Protein AF-A0A484X028-F1 (afdb_monomer_lite)

Sequence (63 aa):
MKWANWAYMVPVKELTGTVTFRHLLRFSQKGQFVLPPARYVRSYAPAQQSVAPGSEWIGMQVK

Structure (mmCIF, N/CA/C/O backbone):
data_AF-A0A484X028-F1
#
_entry.id   AF-A0A484X028-F1
#
loop_
_atom_site.group_PDB
_atom_site.id
_atom_site.type_symbol
_atom_site.label_atom_id
_atom_site.label_alt_id
_atom_site.label_comp_id
_atom_site.label_asym_id
_atom_site.label_entity_id
_atom_site.label_seq_id
_atom_site.pdbx_PDB_ins_code
_atom_site.Cartn_x
_atom_site.Cartn_y
_atom_site.Cartn_z
_atom_site.occupancy
_atom_site.B_iso_or_equiv
_atom_site.auth_seq_id
_atom_site.auth_comp_id
_atom_site.auth_asym_id
_atom_site.auth_atom_id
_atom_site.pdbx_PDB_model_num
ATOM 1 N N . MET A 1 1 ? 5.824 -22.501 -3.077 1.00 37.25 1 MET A N 1
ATOM 2 C CA . MET A 1 1 ? 6.180 -21.651 -1.921 1.00 37.25 1 MET A CA 1
ATOM 3 C C . MET A 1 1 ? 7.049 -20.502 -2.428 1.00 37.25 1 MET A C 1
ATOM 5 O O . MET A 1 1 ? 8.230 -20.709 -2.665 1.00 37.25 1 MET A O 1
ATOM 9 N N . LYS A 1 2 ? 6.447 -19.351 -2.764 1.00 33.84 2 LYS A N 1
ATOM 10 C CA . LYS A 1 2 ? 7.174 -18.197 -3.325 1.00 33.84 2 LYS A CA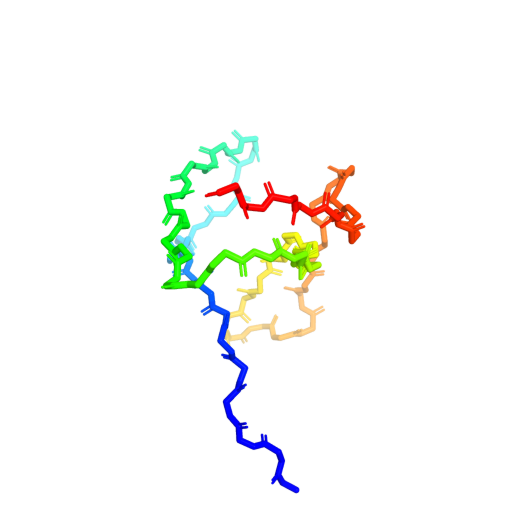 1
ATOM 11 C C . LYS A 1 2 ? 7.535 -17.234 -2.195 1.00 33.84 2 LYS A C 1
ATOM 13 O O . LYS A 1 2 ? 6.651 -16.739 -1.506 1.00 33.84 2 LYS A O 1
ATOM 18 N N . TRP A 1 3 ? 8.832 -17.033 -2.004 1.00 40.38 3 TRP A N 1
ATOM 19 C CA . TRP A 1 3 ? 9.427 -16.173 -0.987 1.00 40.38 3 TRP A CA 1
ATOM 20 C C . TRP A 1 3 ? 9.618 -14.748 -1.534 1.00 40.38 3 TRP A C 1
ATOM 22 O O . TRP A 1 3 ? 9.867 -14.577 -2.724 1.00 40.38 3 TRP A O 1
ATOM 32 N N . ALA A 1 4 ? 9.518 -13.761 -0.635 1.00 43.62 4 ALA A N 1
ATOM 33 C CA . ALA A 1 4 ? 9.730 -12.317 -0.817 1.00 43.62 4 ALA A CA 1
ATOM 34 C C . ALA A 1 4 ? 8.664 -11.538 -1.622 1.00 43.62 4 ALA A C 1
ATOM 36 O O . ALA A 1 4 ? 8.864 -11.139 -2.767 1.00 43.62 4 ALA A O 1
ATOM 37 N N . ASN A 1 5 ? 7.546 -11.219 -0.960 1.00 51.50 5 ASN A N 1
ATOM 38 C CA . ASN A 1 5 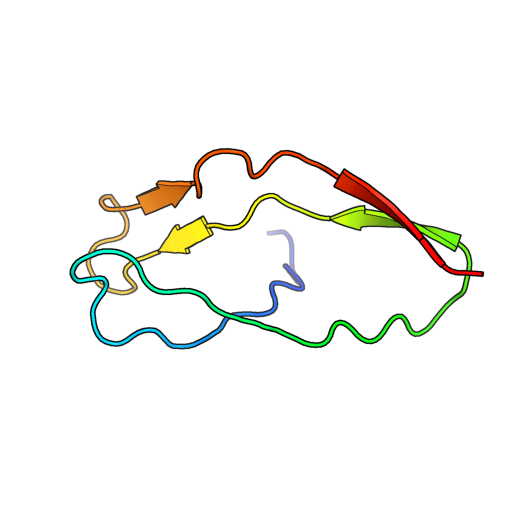? 6.729 -10.061 -1.322 1.00 51.50 5 ASN A CA 1
ATOM 39 C C . ASN A 1 5 ? 7.378 -8.821 -0.686 1.00 51.50 5 ASN A C 1
ATOM 41 O O . ASN A 1 5 ? 7.255 -8.624 0.522 1.00 51.50 5 ASN A O 1
ATOM 45 N N . TRP A 1 6 ? 8.092 -8.010 -1.469 1.00 55.69 6 TRP A N 1
ATOM 46 C CA . TRP A 1 6 ? 8.675 -6.735 -1.025 1.00 55.69 6 TRP A CA 1
ATOM 47 C C . TRP A 1 6 ? 7.566 -5.681 -0.876 1.00 55.69 6 TRP A C 1
ATOM 49 O O . TRP A 1 6 ? 7.532 -4.673 -1.578 1.00 55.69 6 TRP A O 1
ATOM 59 N N . ALA A 1 7 ? 6.594 -5.953 -0.008 1.00 63.03 7 ALA A N 1
ATOM 60 C CA . ALA A 1 7 ? 5.566 -4.994 0.346 1.00 63.03 7 ALA A CA 1
ATOM 61 C C . ALA A 1 7 ? 6.119 -4.069 1.426 1.00 63.03 7 ALA A C 1
ATOM 63 O O . ALA A 1 7 ? 6.437 -4.499 2.534 1.00 63.03 7 ALA A O 1
ATOM 64 N N . TYR A 1 8 ? 6.205 -2.784 1.108 1.00 70.81 8 TYR A N 1
ATOM 65 C CA . TYR A 1 8 ? 6.400 -1.763 2.121 1.00 70.81 8 TYR A CA 1
ATOM 66 C C . TYR A 1 8 ? 5.079 -1.575 2.869 1.00 70.81 8 TYR A C 1
ATOM 68 O O . TYR A 1 8 ? 4.117 -1.041 2.315 1.00 70.81 8 TYR A O 1
ATOM 76 N N . MET A 1 9 ? 5.009 -2.071 4.103 1.00 78.19 9 MET A N 1
ATOM 77 C CA . MET A 1 9 ? 3.811 -1.985 4.937 1.00 78.19 9 MET A CA 1
ATOM 78 C C . MET A 1 9 ? 3.935 -0.826 5.921 1.00 78.19 9 MET A C 1
ATOM 80 O O . MET A 1 9 ? 4.932 -0.705 6.630 1.00 78.19 9 MET A O 1
ATOM 84 N N . VAL A 1 10 ? 2.894 0.001 5.992 1.00 83.31 10 VAL A N 1
ATOM 85 C CA . VAL A 1 10 ? 2.748 1.028 7.027 1.00 83.31 10 VAL A CA 1
ATOM 86 C C . VAL A 1 10 ? 1.791 0.477 8.086 1.00 83.31 10 VAL A C 1
ATOM 88 O O . VAL A 1 10 ? 0.670 0.106 7.728 1.00 83.31 10 VAL A O 1
ATOM 91 N N . PRO A 1 11 ? 2.190 0.377 9.367 1.00 86.12 11 PRO A N 1
ATOM 92 C CA . PRO A 1 11 ? 1.287 -0.079 10.412 1.00 86.12 11 PRO A CA 1
ATOM 93 C C . PRO A 1 11 ? 0.173 0.950 10.610 1.00 86.12 11 PRO A C 1
ATOM 95 O O . PRO A 1 11 ? 0.427 2.120 10.896 1.00 86.12 11 PRO A O 1
ATOM 98 N N . VAL A 1 12 ? -1.071 0.499 10.471 1.00 84.19 12 VAL A N 1
ATOM 99 C CA . VAL A 1 12 ? -2.266 1.313 10.701 1.00 84.19 12 VAL A CA 1
ATOM 100 C C . VAL A 1 12 ? -3.062 0.665 11.821 1.00 84.19 12 VAL A C 1
ATOM 102 O O . VAL A 1 12 ? -3.484 -0.482 11.687 1.00 84.19 12 VAL A O 1
ATOM 105 N N . LYS A 1 13 ? -3.261 1.390 12.927 1.00 82.75 13 LYS A N 1
ATOM 106 C CA . LYS A 1 13 ? -4.030 0.891 14.076 1.00 82.75 13 LYS A CA 1
ATOM 107 C C . LYS A 1 13 ? -5.501 0.701 13.699 1.00 82.75 13 LYS A C 1
ATOM 109 O O . LYS A 1 13 ? -6.035 -0.394 13.819 1.00 82.75 13 LYS A O 1
ATOM 114 N N . GLU A 1 14 ? -6.124 1.758 13.190 1.00 80.69 14 GLU A N 1
ATOM 115 C CA . GLU A 1 14 ? -7.520 1.794 12.757 1.00 80.69 14 GLU A CA 1
ATOM 116 C C . GLU A 1 14 ? -7.642 2.725 11.548 1.00 80.69 14 GLU A C 1
ATOM 118 O O . GLU A 1 14 ? -6.901 3.701 11.433 1.00 80.69 14 GLU A O 1
ATOM 123 N N . LEU A 1 15 ? -8.559 2.407 10.634 1.00 78.94 15 LEU A N 1
ATOM 124 C CA . LEU A 1 15 ? -8.844 3.225 9.458 1.00 78.94 15 LEU A CA 1
ATOM 125 C C . LEU A 1 15 ? -10.254 3.802 9.614 1.00 78.94 15 LEU A C 1
ATOM 127 O O . LEU A 1 15 ? -11.233 3.194 9.187 1.00 78.94 15 LEU A O 1
ATOM 131 N N . THR A 1 16 ? -10.335 4.940 10.301 1.00 82.94 16 THR A N 1
ATOM 132 C CA . THR A 1 16 ? -11.588 5.646 10.597 1.00 82.94 16 THR A CA 1
ATOM 133 C C . THR A 1 16 ? -11.600 6.961 9.825 1.00 82.94 16 THR A C 1
ATOM 135 O O . THR A 1 16 ? -10.732 7.807 10.030 1.00 82.94 16 THR A O 1
ATOM 138 N N . GLY A 1 17 ? -12.566 7.131 8.920 1.00 83.94 17 GLY A N 1
ATOM 139 C CA . GLY A 1 17 ? -12.603 8.275 8.003 1.00 83.94 17 GLY A CA 1
ATOM 140 C C . GLY A 1 17 ? -11.520 8.211 6.917 1.00 83.94 17 GLY A C 1
ATOM 141 O O . GLY A 1 17 ? -11.073 7.132 6.528 1.00 83.94 17 GLY A O 1
ATOM 142 N N . THR A 1 18 ? -11.105 9.374 6.410 1.00 85.25 18 THR A N 1
ATOM 143 C CA . THR A 1 18 ? -10.077 9.485 5.363 1.00 85.25 18 THR A CA 1
ATOM 144 C C . THR A 1 18 ? -8.708 9.704 5.993 1.00 85.25 18 THR A C 1
ATOM 146 O O . THR A 1 18 ? -8.470 10.736 6.618 1.00 85.25 18 THR A O 1
ATOM 149 N N . VAL A 1 19 ? -7.791 8.757 5.795 1.00 83.94 19 VAL A N 1
ATOM 150 C CA . VAL A 1 19 ? -6.408 8.860 6.277 1.00 83.94 19 VAL A CA 1
ATOM 151 C C . VAL A 1 19 ? -5.450 8.839 5.092 1.00 83.94 19 VAL A C 1
ATOM 153 O O . VAL A 1 19 ? -5.477 7.915 4.281 1.00 83.94 19 VAL A O 1
ATOM 156 N N . THR A 1 20 ? -4.583 9.847 5.006 1.00 85.75 20 THR A N 1
ATOM 157 C CA . THR A 1 20 ? -3.584 9.967 3.938 1.00 85.75 20 THR A CA 1
ATOM 158 C C . THR A 1 20 ? -2.212 9.565 4.457 1.00 85.75 20 THR A C 1
ATOM 160 O O . THR A 1 20 ? -1.662 10.211 5.348 1.00 85.75 20 THR A O 1
ATOM 163 N N . PHE A 1 21 ? -1.622 8.535 3.853 1.00 84.31 21 PHE A N 1
ATOM 164 C CA . PHE A 1 21 ? -0.263 8.094 4.154 1.00 84.31 21 PHE A CA 1
ATOM 165 C C . PHE A 1 21 ? 0.698 8.524 3.048 1.00 84.31 21 PHE A C 1
ATOM 167 O O . PHE A 1 21 ? 0.401 8.388 1.863 1.00 84.31 21 PHE A O 1
ATOM 174 N N . ARG A 1 22 ? 1.872 9.026 3.441 1.00 86.25 22 ARG A N 1
ATOM 175 C CA . ARG A 1 22 ? 2.988 9.316 2.533 1.00 86.25 22 ARG A CA 1
ATOM 176 C C . ARG A 1 22 ? 4.155 8.423 2.906 1.00 86.25 22 ARG A C 1
ATOM 178 O O . ARG A 1 22 ? 4.581 8.418 4.057 1.00 86.25 22 ARG A O 1
ATOM 185 N N . HIS A 1 23 ? 4.657 7.675 1.934 1.00 79.94 23 HIS A N 1
ATOM 186 C CA . HIS A 1 23 ? 5.761 6.749 2.128 1.00 79.94 23 HIS A CA 1
ATOM 187 C C . HIS A 1 23 ? 6.837 7.004 1.070 1.00 79.94 23 HIS A C 1
ATOM 189 O O . HIS A 1 23 ? 6.524 7.132 -0.113 1.00 79.94 23 HIS A O 1
ATOM 195 N N . LEU A 1 24 ? 8.097 7.110 1.500 1.00 84.56 24 LEU A N 1
ATOM 196 C CA . LEU A 1 24 ? 9.228 7.289 0.597 1.00 84.56 24 LEU A CA 1
ATOM 197 C C . LEU A 1 24 ? 9.672 5.923 0.072 1.00 84.56 24 LEU A C 1
ATOM 199 O O . LEU A 1 24 ? 10.100 5.062 0.838 1.00 84.56 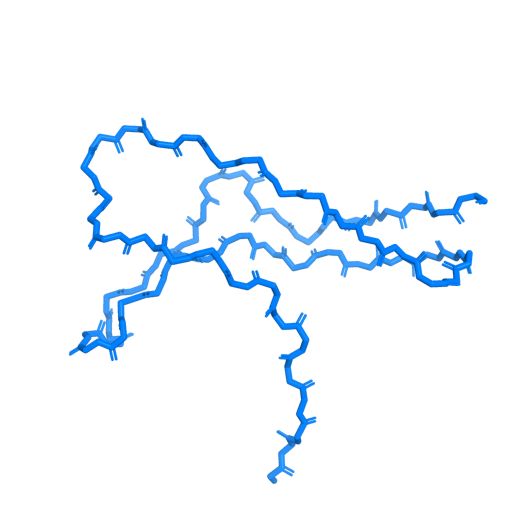24 LEU A O 1
ATOM 203 N N . LEU A 1 25 ? 9.610 5.744 -1.244 1.00 82.00 25 LEU A N 1
ATOM 204 C CA . LEU A 1 25 ? 10.133 4.555 -1.906 1.00 82.00 25 LEU A CA 1
ATOM 205 C C . LEU A 1 25 ? 11.560 4.821 -2.382 1.00 82.00 25 LEU A C 1
ATOM 207 O O . LEU A 1 25 ? 11.803 5.735 -3.171 1.00 82.00 25 LEU A O 1
ATOM 211 N N . ARG A 1 26 ? 12.508 4.009 -1.906 1.00 84.38 26 ARG A N 1
ATOM 212 C CA . ARG A 1 26 ? 13.883 4.018 -2.408 1.00 84.38 26 ARG A CA 1
ATOM 213 C C . ARG A 1 26 ? 14.031 2.964 -3.494 1.00 84.38 26 ARG A C 1
ATOM 215 O O . ARG A 1 26 ? 13.969 1.770 -3.218 1.00 84.38 26 ARG A O 1
ATOM 222 N N . PHE A 1 27 ? 14.317 3.419 -4.704 1.00 85.12 27 PHE A N 1
ATOM 223 C CA . PHE A 1 27 ? 14.729 2.553 -5.800 1.00 85.12 27 PHE A CA 1
ATOM 224 C C . PHE A 1 27 ? 16.250 2.422 -5.783 1.00 85.12 27 PHE A C 1
ATOM 226 O O . PHE A 1 27 ? 1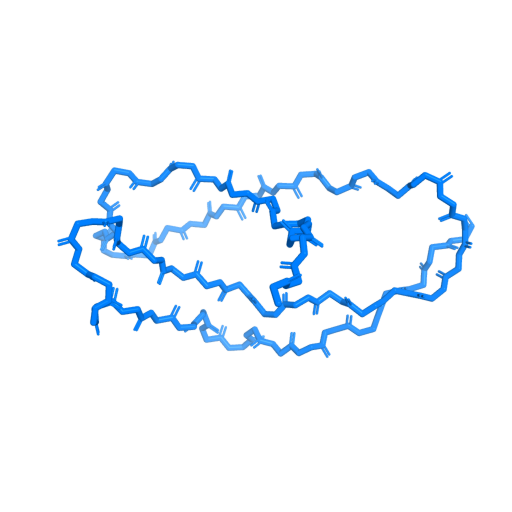6.967 3.420 -5.736 1.00 85.12 27 PHE A O 1
ATOM 233 N N . SER A 1 28 ? 16.746 1.186 -5.770 1.00 84.75 28 SER A N 1
ATOM 234 C CA . SER A 1 28 ? 18.192 0.917 -5.767 1.00 84.75 28 SER A CA 1
ATOM 235 C C . SER A 1 28 ? 18.801 0.986 -7.172 1.00 84.75 28 SER A C 1
ATOM 237 O O . SER A 1 28 ? 19.997 1.207 -7.329 1.00 84.75 28 SER A O 1
ATOM 239 N N . GLN A 1 29 ? 17.974 0.800 -8.202 1.00 87.56 29 GLN A N 1
ATOM 240 C CA . GLN A 1 29 ? 18.382 0.770 -9.601 1.00 87.56 29 GLN A CA 1
ATOM 241 C C . GLN A 1 29 ? 17.494 1.700 -10.423 1.00 87.56 29 GLN A C 1
ATOM 243 O O . GLN A 1 29 ? 16.331 1.932 -10.085 1.00 87.56 29 GLN A O 1
ATOM 248 N N . LYS A 1 30 ? 18.058 2.207 -1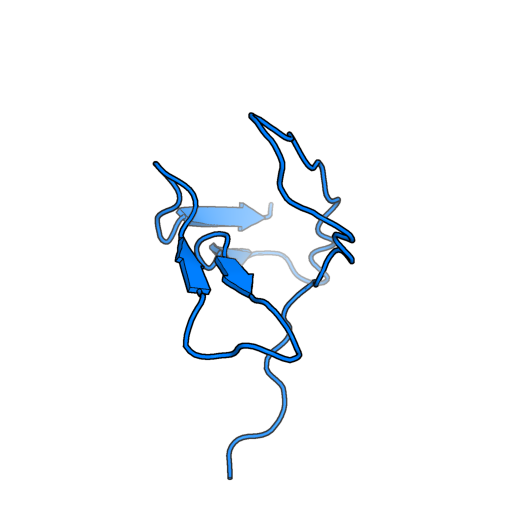1.515 1.00 89.44 30 LYS A N 1
ATOM 249 C CA . LYS A 1 30 ? 17.328 2.952 -12.540 1.00 89.44 30 LYS A CA 1
ATOM 250 C C . LYS A 1 30 ? 16.565 1.976 -13.426 1.00 89.44 30 LYS A C 1
ATOM 252 O O . LYS A 1 30 ? 17.045 0.870 -13.668 1.00 89.44 30 LYS A O 1
ATOM 257 N N . GLY A 1 31 ? 15.398 2.377 -13.916 1.00 88.62 31 GLY A N 1
ATOM 258 C CA . GLY A 1 31 ? 14.586 1.524 -14.779 1.00 88.62 31 GLY A CA 1
ATOM 259 C C . GLY A 1 31 ? 13.086 1.752 -14.657 1.00 88.62 31 GLY A C 1
ATOM 260 O O . GLY A 1 31 ? 12.624 2.722 -14.054 1.00 88.62 31 GLY A O 1
ATOM 261 N N . GLN A 1 32 ? 12.331 0.837 -15.263 1.00 87.12 32 GLN A N 1
ATOM 262 C CA . GLN A 1 32 ? 10.872 0.839 -15.257 1.00 87.12 32 GLN A CA 1
ATOM 263 C C . GLN A 1 32 ? 10.373 -0.060 -14.129 1.00 87.12 32 GLN A C 1
ATOM 265 O O . GLN A 1 32 ? 10.742 -1.231 -14.061 1.00 87.12 32 GLN A O 1
ATOM 270 N N . PHE A 1 33 ? 9.514 0.471 -13.269 1.00 86.00 33 PHE A N 1
ATOM 271 C CA . PHE A 1 33 ? 8.922 -0.270 -12.163 1.00 86.00 33 PHE A CA 1
ATOM 272 C C . PHE A 1 33 ? 7.406 -0.210 -12.258 1.00 86.00 33 PHE A C 1
ATOM 274 O O . PHE A 1 33 ? 6.844 0.826 -12.598 1.00 86.00 33 PHE A O 1
ATOM 281 N N . VAL A 1 34 ? 6.739 -1.314 -11.931 1.00 84.50 34 VAL A N 1
ATOM 282 C CA . VAL A 1 34 ? 5.286 -1.324 -11.757 1.00 84.50 34 VAL A CA 1
ATOM 283 C C . VAL A 1 34 ? 5.011 -1.320 -10.264 1.00 84.50 34 VAL A C 1
ATOM 285 O O . VAL A 1 34 ? 5.404 -2.246 -9.551 1.00 84.50 34 VAL A O 1
ATOM 288 N N . LEU A 1 35 ? 4.374 -0.260 -9.783 1.00 84.50 35 LEU A N 1
ATOM 289 C CA . LEU A 1 35 ? 3.980 -0.158 -8.388 1.00 84.50 35 LEU A CA 1
ATOM 290 C C . LEU A 1 35 ? 2.645 -0.875 -8.179 1.00 84.50 35 LEU A C 1
ATOM 292 O O . LEU A 1 35 ? 1.709 -0.638 -8.947 1.00 84.50 35 LEU A O 1
ATOM 296 N N . PRO A 1 36 ? 2.538 -1.751 -7.164 1.00 84.69 36 PRO A N 1
ATOM 297 C CA . PRO A 1 36 ? 1.275 -2.386 -6.840 1.00 84.69 36 PRO A CA 1
ATOM 298 C C . PRO A 1 36 ? 0.288 -1.360 -6.268 1.00 84.69 36 PRO A C 1
ATOM 300 O O . PRO A 1 36 ? 0.705 -0.388 -5.629 1.00 84.69 36 PRO A O 1
ATOM 303 N N . PRO A 1 37 ? -1.023 -1.599 -6.427 1.00 85.44 37 PRO A N 1
ATOM 304 C CA . PRO A 1 37 ? -2.036 -0.760 -5.807 1.00 85.44 37 PRO A CA 1
ATOM 305 C C . PRO A 1 37 ? -1.927 -0.819 -4.279 1.00 85.44 37 PRO A C 1
ATOM 307 O O . PRO A 1 37 ? -1.578 -1.854 -3.699 1.00 85.44 37 PRO A O 1
ATOM 310 N N . ALA A 1 38 ? -2.255 0.288 -3.615 1.00 86.88 38 ALA A N 1
ATOM 311 C CA . ALA A 1 38 ? -2.258 0.355 -2.163 1.00 86.88 38 ALA A CA 1
ATOM 312 C C . ALA A 1 38 ? -3.383 -0.522 -1.593 1.00 86.88 38 ALA A C 1
ATOM 314 O O . ALA A 1 38 ? -4.537 -0.448 -2.020 1.00 86.88 38 ALA A O 1
ATOM 315 N N . ARG A 1 39 ? -3.045 -1.358 -0.606 1.00 87.12 39 ARG A N 1
ATOM 316 C CA . ARG A 1 39 ? -3.976 -2.300 0.027 1.00 87.12 39 ARG A CA 1
ATOM 317 C C . ARG A 1 39 ? -4.016 -2.085 1.528 1.00 87.12 39 ARG A C 1
ATOM 319 O O . ARG A 1 39 ? -2.974 -2.012 2.175 1.00 87.12 39 ARG A O 1
ATOM 326 N N . TYR A 1 40 ? -5.223 -2.054 2.072 1.00 87.25 40 TYR A N 1
ATOM 327 C CA . TYR A 1 40 ? -5.467 -2.117 3.503 1.00 87.25 40 TYR A CA 1
ATOM 328 C C . TYR A 1 40 ? -5.771 -3.564 3.894 1.00 87.25 40 TYR A C 1
ATOM 330 O O . TYR A 1 40 ? -6.692 -4.181 3.355 1.00 87.25 40 TYR A O 1
ATOM 338 N N . VAL A 1 41 ? -4.982 -4.105 4.822 1.00 86.31 41 VAL A N 1
ATOM 339 C CA . VAL A 1 41 ? -5.105 -5.484 5.304 1.00 86.31 41 VAL A CA 1
ATOM 340 C C . VAL A 1 41 ? -5.170 -5.480 6.822 1.00 86.31 41 VAL A C 1
ATOM 342 O O . VAL A 1 41 ? -4.292 -4.924 7.480 1.00 86.31 41 VAL A O 1
ATOM 345 N N . ARG A 1 42 ? -6.189 -6.135 7.386 1.00 85.62 42 ARG A N 1
ATOM 346 C CA . ARG A 1 42 ? -6.276 -6.384 8.827 1.00 85.62 42 ARG A CA 1
ATOM 347 C C . ARG A 1 42 ? -5.600 -7.704 9.174 1.00 85.62 42 ARG A C 1
ATOM 349 O O . ARG A 1 42 ? -6.062 -8.760 8.749 1.00 85.62 42 ARG A O 1
ATOM 356 N N . SER A 1 43 ? -4.549 -7.651 9.992 1.00 83.75 43 SER A N 1
ATOM 357 C CA . SER A 1 43 ? -3.748 -8.830 10.358 1.00 83.75 43 SER A CA 1
ATOM 358 C C . SER A 1 43 ? -4.569 -9.963 10.985 1.00 83.75 43 SER A C 1
ATOM 360 O O . SER A 1 43 ? -4.315 -11.125 10.695 1.00 83.75 43 SER A O 1
ATOM 362 N N . TYR A 1 44 ? -5.573 -9.631 11.804 1.00 86.69 44 TYR A N 1
ATOM 363 C CA . TYR A 1 44 ? -6.408 -10.609 12.521 1.00 86.69 44 TYR A CA 1
ATOM 364 C C . TYR A 1 44 ? -7.788 -10.842 11.888 1.00 86.69 44 TYR A C 1
ATOM 366 O O . TYR A 1 44 ? -8.566 -11.648 12.386 1.00 86.69 44 TYR A O 1
ATOM 374 N N . ALA A 1 45 ? -8.102 -10.150 10.792 1.00 86.38 45 ALA A N 1
ATOM 375 C CA . ALA A 1 45 ? -9.351 -10.313 10.053 1.00 86.38 45 ALA A CA 1
ATOM 376 C C . ALA A 1 45 ? -9.048 -10.286 8.545 1.00 86.38 45 ALA A C 1
ATOM 378 O O . ALA A 1 45 ? -9.399 -9.325 7.863 1.00 86.38 45 ALA A O 1
ATOM 379 N N . PRO A 1 46 ? -8.372 -11.312 7.999 1.00 83.12 46 PRO A N 1
ATOM 380 C CA . PRO A 1 46 ? -7.859 -11.291 6.628 1.00 83.12 46 PRO A CA 1
ATOM 381 C C . PRO A 1 46 ? -8.957 -11.241 5.557 1.00 83.12 46 PRO A C 1
ATOM 383 O O . PRO A 1 46 ? -8.685 -10.808 4.445 1.00 83.12 46 PRO A O 1
ATOM 386 N N . ALA A 1 47 ? -10.194 -11.634 5.882 1.00 84.56 47 ALA A N 1
ATOM 387 C CA . ALA A 1 47 ? -11.352 -11.450 5.004 1.00 84.56 47 ALA A CA 1
ATOM 388 C C . ALA A 1 47 ? -11.748 -9.966 4.838 1.00 84.56 47 ALA A C 1
ATOM 390 O O . ALA A 1 47 ? -12.444 -9.611 3.893 1.00 84.56 47 ALA A O 1
ATOM 391 N N . GLN A 1 48 ? -11.302 -9.090 5.745 1.00 83.12 48 GLN A N 1
ATOM 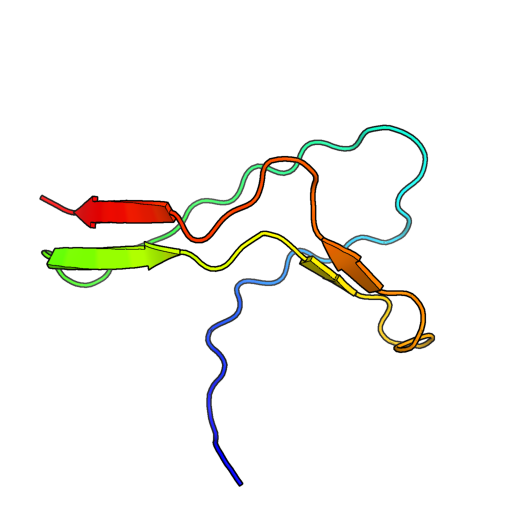392 C CA . GLN A 1 48 ? -11.542 -7.648 5.715 1.00 83.12 48 GLN A CA 1
ATOM 393 C C . GLN A 1 48 ? -10.341 -6.932 5.090 1.00 83.12 48 GLN A C 1
ATOM 395 O O . GLN A 1 48 ? -9.490 -6.359 5.778 1.00 83.12 48 GLN A O 1
ATOM 400 N N . GLN A 1 49 ? -10.277 -6.984 3.762 1.00 84.31 49 GLN A N 1
ATOM 401 C CA . GLN A 1 49 ? -9.279 -6.288 2.954 1.00 84.31 49 GLN A CA 1
ATOM 402 C C . GLN A 1 49 ? -9.958 -5.298 2.018 1.00 84.31 49 GLN A C 1
ATOM 404 O O . GLN A 1 49 ? -11.078 -5.522 1.565 1.00 84.31 49 GLN A O 1
ATOM 409 N N . SER A 1 50 ? -9.265 -4.203 1.719 1.00 84.62 50 SER A N 1
ATOM 410 C CA . SER A 1 50 ? -9.739 -3.225 0.745 1.00 84.62 50 SER A CA 1
ATOM 411 C C . SER A 1 50 ? -8.581 -2.660 -0.068 1.00 84.62 50 SER A C 1
ATOM 413 O O . SER A 1 50 ? -7.438 -2.610 0.396 1.00 84.62 50 SER A O 1
ATOM 415 N N . VAL A 1 51 ? -8.878 -2.247 -1.294 1.00 84.12 51 VAL A N 1
ATOM 416 C CA . VAL A 1 51 ? -7.944 -1.569 -2.196 1.00 84.12 51 VAL A CA 1
ATOM 417 C C . VAL A 1 51 ? -8.268 -0.081 -2.160 1.00 84.12 51 VAL A C 1
ATOM 419 O O . VAL A 1 51 ? -9.441 0.294 -2.152 1.00 84.12 51 VAL A O 1
ATOM 422 N N . ALA A 1 52 ? -7.246 0.773 -2.106 1.00 80.31 52 ALA A N 1
ATOM 423 C CA . ALA A 1 52 ? -7.485 2.210 -2.093 1.00 80.31 52 ALA A CA 1
ATOM 424 C C . ALA A 1 52 ? -8.143 2.656 -3.419 1.00 80.31 52 ALA A C 1
ATOM 426 O O . ALA A 1 52 ? -7.711 2.218 -4.492 1.00 80.31 52 ALA A O 1
ATOM 427 N N . PRO A 1 53 ? -9.167 3.525 -3.381 1.00 76.31 53 PRO A N 1
ATOM 428 C CA . PRO A 1 53 ? -9.799 4.032 -4.596 1.00 76.31 53 PRO A CA 1
ATOM 429 C C . PRO A 1 53 ? -8.781 4.797 -5.453 1.00 76.31 53 PRO A C 1
ATOM 431 O O . PRO A 1 53 ? -7.976 5.566 -4.930 1.00 76.31 53 PRO A O 1
ATOM 434 N N . GLY A 1 54 ? -8.787 4.550 -6.767 1.00 74.31 54 GLY A N 1
ATOM 435 C CA . GLY A 1 54 ? -7.822 5.135 -7.708 1.00 74.31 54 GLY A CA 1
ATOM 436 C C . GLY A 1 54 ? -6.402 4.562 -7.610 1.00 74.31 54 GLY A C 1
ATOM 437 O O . GLY A 1 54 ? -5.500 5.061 -8.278 1.00 74.31 54 GLY A O 1
ATOM 438 N N . SER A 1 55 ? -6.181 3.526 -6.790 1.00 73.94 55 SER A N 1
ATOM 439 C CA . SER A 1 55 ? -4.913 2.801 -6.791 1.00 73.94 55 SER A CA 1
ATOM 440 C C . SER A 1 55 ? -4.948 1.692 -7.838 1.00 73.94 55 SER A C 1
ATOM 442 O O . SER A 1 55 ? -5.567 0.643 -7.665 1.00 73.94 55 SER A O 1
ATOM 444 N N . GLU A 1 56 ? -4.284 1.959 -8.952 1.00 79.38 56 GLU A N 1
ATOM 445 C CA . GLU A 1 56 ? -4.054 1.007 -10.033 1.00 79.38 56 GLU A CA 1
ATOM 446 C C . GLU A 1 56 ? -2.582 0.586 -10.050 1.00 79.38 56 GLU A C 1
ATOM 448 O O . GLU A 1 56 ? -1.758 1.083 -9.277 1.00 79.38 56 GLU A O 1
ATOM 453 N N . TRP A 1 57 ? -2.240 -0.359 -10.920 1.00 80.00 57 TRP A N 1
ATOM 454 C CA . TRP A 1 57 ? -0.842 -0.669 -11.190 1.00 80.00 57 TRP A CA 1
ATOM 455 C C . TRP A 1 57 ? -0.220 0.499 -11.953 1.00 80.00 57 TRP A C 1
ATOM 457 O O . TRP A 1 57 ? -0.511 0.702 -13.130 1.00 80.00 57 TRP A O 1
ATOM 467 N N . ILE A 1 58 ? 0.623 1.281 -11.282 1.00 85.19 58 ILE A N 1
ATOM 468 C CA . ILE A 1 58 ? 1.205 2.495 -11.863 1.00 85.19 58 ILE A CA 1
ATOM 469 C C . ILE A 1 58 ? 2.610 2.182 -12.377 1.00 85.19 58 ILE A C 1
ATOM 471 O O . ILE A 1 58 ? 3.470 1.722 -11.624 1.00 85.19 58 ILE A O 1
ATOM 475 N N . GLY A 1 59 ? 2.857 2.460 -13.659 1.00 85.19 59 GLY A N 1
ATOM 476 C CA . GLY A 1 59 ? 4.198 2.428 -14.238 1.00 85.19 59 GLY A CA 1
ATOM 477 C C . GLY A 1 59 ? 5.009 3.655 -13.814 1.00 85.19 59 GLY A C 1
ATOM 478 O O . GLY A 1 59 ? 4.622 4.786 -14.099 1.00 85.19 59 GLY A O 1
ATOM 479 N N . MET A 1 60 ? 6.147 3.443 -13.159 1.00 84.44 60 MET A N 1
ATOM 480 C CA . MET A 1 60 ? 7.053 4.490 -12.692 1.00 84.44 60 MET A CA 1
ATOM 481 C C . MET A 1 60 ? 8.432 4.333 -13.338 1.00 84.44 60 MET A C 1
ATOM 483 O O . MET A 1 60 ? 9.061 3.280 -13.253 1.00 84.44 60 MET A O 1
ATOM 487 N N . GLN A 1 61 ? 8.907 5.396 -13.987 1.00 86.31 61 GLN A N 1
ATOM 488 C CA . GLN A 1 61 ? 10.251 5.467 -14.563 1.00 86.31 61 GLN A CA 1
ATOM 489 C C . GLN A 1 61 ? 11.205 6.121 -13.562 1.00 86.31 61 GLN A C 1
ATOM 491 O O . GLN A 1 61 ? 11.008 7.276 -13.181 1.00 86.31 61 GLN A O 1
ATOM 496 N N . VAL A 1 62 ? 12.249 5.402 -13.159 1.00 86.69 62 VAL A N 1
ATOM 497 C CA . VAL A 1 62 ? 13.321 5.915 -12.297 1.00 86.69 62 VAL A CA 1
ATOM 498 C C . VAL A 1 62 ? 14.523 6.238 -13.178 1.00 86.69 62 VAL A C 1
ATOM 500 O O . VAL A 1 62 ? 15.104 5.336 -13.785 1.00 86.69 62 VAL A O 1
ATOM 503 N N . LYS A 1 63 ? 14.849 7.530 -13.274 1.00 82.12 63 LYS A N 1
ATOM 504 C CA . LYS A 1 63 ? 15.920 8.069 -14.125 1.00 82.12 63 LYS A CA 1
ATOM 505 C C . LYS A 1 63 ? 17.312 7.928 -13.531 1.00 82.12 63 LYS A C 1
ATOM 507 O O . LYS A 1 63 ? 17.470 7.900 -12.294 1.00 82.12 63 LYS A O 1
#

Radius of gyration: 13.82 Å; chains: 1; bounding box: 31×32×29 Å

Foldseek 3Di:
DDDDPPDPDDDDPDDDPDDDDDDDDDDPDFAKDWDAFDKDADPVCRVPIDTDPPGDRDIDGGD

Secondary structure (DSSP, 8-state):
--------PPP-S---S------PPPPSS-EEEEEPPPEEE-TT-TT-EEEPTT---EEEEE-

pLDDT: mean 79.51, std 12.6, range [33.84, 89.44]

Organism: Escherichia coli (NCBI:txid562)